Protein AF-A0A0D3AHA4-F1 (afdb_monomer_lite)

pLDDT: mean 90.98, std 5.02, range [73.38, 95.88]

Foldseek 3Di:
DFQPDDQPPPVADDPRTLLVVCVVCPQPNLVVSGDVVCVVVQPDVPRPSSVVSNVVSVVVNVVD

Radius of gyration: 11.91 Å; chains: 1; bounding box: 30×17×30 Å

Secondary structure (DSSP, 8-state):
--SS--TTSTT-BTTB-HHHHHHHHTTTTTTTTS-HHHHHHH--TT--HHHHHHHHHHHHHHH-

Sequence (64 aa):
MFSGKRPTDEMFGGDFTLRSSIRSALPEQVLDVADDLILHNGLRIGFPVAECLTKVLEVGLGCS

Organism: NCBI:txid109376

Structure (mmCIF, N/CA/C/O backbone):
data_AF-A0A0D3AHA4-F1
#
_entry.id   AF-A0A0D3AHA4-F1
#
loop_
_atom_site.group_PDB
_atom_site.id
_atom_site.type_symbol
_atom_site.label_atom_id
_atom_site.label_alt_id
_atom_site.label_comp_id
_atom_site.label_asym_id
_atom_site.label_entity_id
_atom_site.label_seq_id
_atom_site.pdbx_PDB_ins_code
_ato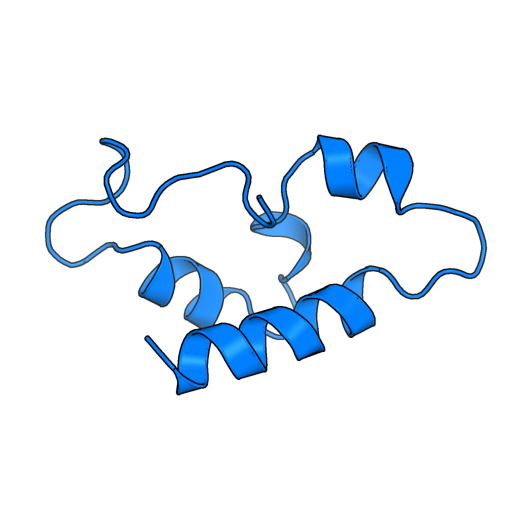m_site.Cartn_x
_atom_site.Cartn_y
_atom_site.Cartn_z
_atom_site.occupancy
_atom_site.B_iso_or_equiv
_atom_site.auth_seq_id
_atom_site.auth_comp_id
_atom_site.auth_asym_id
_atom_site.auth_atom_id
_atom_site.pdbx_PDB_model_num
ATOM 1 N N . MET A 1 1 ? 6.426 8.814 2.979 1.00 79.94 1 MET A N 1
ATOM 2 C CA . MET A 1 1 ? 6.228 7.842 1.879 1.00 79.94 1 MET A CA 1
ATOM 3 C C . MET A 1 1 ? 5.401 6.696 2.435 1.00 79.94 1 MET A C 1
ATOM 5 O O . MET A 1 1 ? 5.613 6.389 3.595 1.00 79.94 1 MET A O 1
ATOM 9 N N . PHE A 1 2 ? 4.459 6.108 1.686 1.00 89.06 2 PHE A N 1
ATOM 10 C CA . PHE A 1 2 ? 3.524 5.122 2.260 1.00 89.06 2 PHE A CA 1
ATOM 11 C C . PHE A 1 2 ? 4.185 3.832 2.741 1.00 89.06 2 PHE A C 1
ATOM 13 O O . PHE A 1 2 ? 3.771 3.311 3.762 1.00 89.06 2 PHE A O 1
ATOM 20 N N . SER A 1 3 ? 5.219 3.365 2.043 1.00 90.00 3 SER A N 1
ATOM 21 C CA . SER A 1 3 ? 5.994 2.169 2.394 1.00 90.00 3 SER A CA 1
ATOM 22 C C . SER A 1 3 ? 7.345 2.468 3.042 1.00 90.00 3 SER A C 1
ATOM 24 O O . SER A 1 3 ? 8.103 1.553 3.345 1.00 90.00 3 SER A O 1
ATOM 26 N N . GLY A 1 4 ? 7.721 3.745 3.137 1.00 92.38 4 GLY A N 1
ATOM 27 C CA . GLY A 1 4 ? 9.067 4.152 3.548 1.00 92.38 4 GLY A CA 1
ATOM 28 C C . GLY A 1 4 ? 10.188 3.803 2.568 1.00 92.38 4 GLY A C 1
ATOM 29 O O . GLY A 1 4 ? 11.332 4.172 2.818 1.00 92.38 4 GLY A O 1
ATOM 30 N N . LYS A 1 5 ? 9.890 3.114 1.455 1.00 92.25 5 LYS A N 1
ATOM 31 C CA . LYS A 1 5 ? 10.883 2.629 0.484 1.00 92.25 5 LYS A CA 1
ATOM 32 C C . LYS A 1 5 ? 10.727 3.272 -0.886 1.00 92.25 5 LYS A C 1
ATOM 34 O O . LYS A 1 5 ? 9.626 3.321 -1.441 1.00 92.25 5 LYS A O 1
ATOM 39 N N . ARG A 1 6 ? 11.838 3.709 -1.476 1.00 92.50 6 ARG A N 1
ATOM 40 C CA . ARG A 1 6 ? 11.870 4.227 -2.850 1.00 92.50 6 ARG A CA 1
ATOM 41 C C . ARG A 1 6 ? 11.824 3.066 -3.844 1.00 92.50 6 ARG A C 1
ATOM 43 O O . ARG A 1 6 ? 12.441 2.039 -3.579 1.00 92.50 6 ARG A O 1
ATOM 50 N N . PRO A 1 7 ? 11.216 3.238 -5.033 1.00 91.44 7 PRO A N 1
ATOM 51 C CA . PRO A 1 7 ? 11.253 2.221 -6.088 1.00 91.44 7 PRO A CA 1
ATOM 52 C C . PRO A 1 7 ? 12.668 1.783 -6.502 1.00 91.44 7 PRO A C 1
ATOM 54 O O . PRO A 1 7 ? 12.826 0.712 -7.070 1.00 91.44 7 PRO A O 1
ATOM 57 N N . THR A 1 8 ? 13.673 2.623 -6.241 1.00 93.56 8 THR A N 1
ATOM 58 C CA . THR A 1 8 ? 15.087 2.415 -6.580 1.00 93.56 8 THR A CA 1
ATOM 59 C C . THR A 1 8 ? 15.939 1.942 -5.399 1.00 93.56 8 THR A C 1
ATOM 61 O O . THR A 1 8 ? 17.162 1.946 -5.509 1.00 93.56 8 THR A O 1
ATOM 64 N N . ASP A 1 9 ? 15.345 1.645 -4.240 1.00 94.81 9 ASP A N 1
ATOM 65 C CA . ASP A 1 9 ? 16.111 1.080 -3.125 1.00 94.81 9 ASP A CA 1
ATOM 66 C C . ASP A 1 9 ? 16.622 -0.323 -3.494 1.00 94.81 9 ASP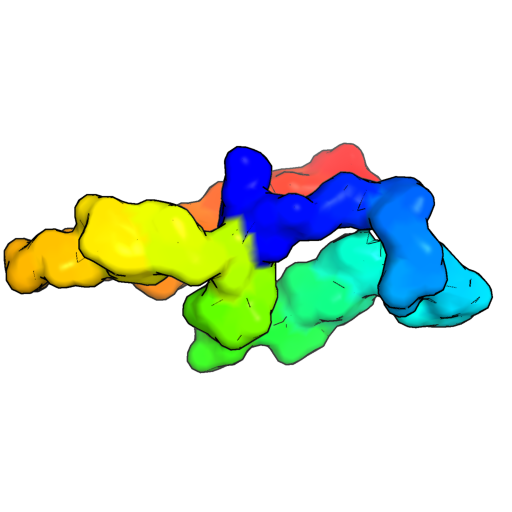 A C 1
ATOM 68 O O . ASP A 1 9 ? 15.917 -1.077 -4.158 1.00 94.81 9 ASP A O 1
ATOM 72 N N . GLU A 1 10 ? 17.819 -0.690 -3.022 1.00 95.38 10 GLU A N 1
ATOM 73 C CA . GLU A 1 10 ? 18.538 -1.918 -3.424 1.00 95.38 10 GLU A CA 1
ATOM 74 C C . GLU A 1 10 ? 17.747 -3.220 -3.228 1.00 95.38 10 GLU A C 1
ATOM 76 O O . GLU A 1 10 ? 17.998 -4.204 -3.920 1.00 95.38 10 GLU A O 1
ATOM 81 N N . MET A 1 11 ? 16.778 -3.240 -2.305 1.00 92.50 11 MET A N 1
ATOM 82 C CA . MET A 1 11 ? 15.910 -4.404 -2.092 1.00 92.50 11 MET A CA 1
ATOM 83 C C . MET A 1 11 ? 15.009 -4.710 -3.293 1.00 92.50 11 MET A C 1
ATOM 85 O O . MET A 1 11 ? 14.494 -5.820 -3.397 1.00 92.50 11 MET A O 1
ATOM 89 N N . PHE A 1 12 ? 14.785 -3.727 -4.166 1.00 94.06 12 PHE A N 1
ATOM 90 C CA . PHE A 1 12 ? 14.018 -3.875 -5.392 1.00 94.06 12 PHE A CA 1
ATOM 91 C C . PHE A 1 12 ? 14.982 -4.076 -6.560 1.00 94.06 12 PHE A C 1
ATOM 93 O O . PHE A 1 12 ? 15.761 -3.192 -6.913 1.00 94.06 12 PHE A O 1
ATOM 100 N N . GLY A 1 13 ? 14.925 -5.255 -7.171 1.00 92.38 13 GLY A N 1
ATOM 101 C CA . GLY A 1 13 ? 15.811 -5.659 -8.251 1.00 92.38 13 GLY A CA 1
ATOM 102 C C . GLY A 1 13 ? 15.264 -6.868 -9.001 1.00 92.38 13 GLY A C 1
ATOM 103 O O . GLY A 1 13 ? 14.487 -7.659 -8.463 1.00 92.38 13 GLY A O 1
ATOM 104 N N . GLY A 1 14 ? 15.669 -7.003 -10.266 1.00 90.44 14 GLY A N 1
ATOM 105 C CA . GLY A 1 14 ? 15.136 -8.030 -11.160 1.00 90.44 14 GLY A CA 1
ATOM 106 C C . GLY A 1 14 ? 13.612 -7.936 -11.264 1.00 90.44 14 GLY A C 1
ATOM 107 O O . GLY A 1 14 ? 13.070 -6.867 -11.538 1.00 90.44 14 GLY A O 1
ATOM 108 N N . ASP A 1 15 ? 12.933 -9.049 -10.995 1.00 90.38 15 ASP A N 1
ATOM 109 C CA . ASP A 1 15 ? 11.471 -9.145 -11.069 1.00 90.38 15 ASP A CA 1
ATOM 110 C C . ASP A 1 15 ? 10.756 -8.635 -9.803 1.00 90.38 15 ASP A C 1
ATOM 112 O O . ASP A 1 15 ? 9.531 -8.477 -9.799 1.00 90.38 15 ASP A O 1
ATOM 116 N N . PHE A 1 16 ? 11.495 -8.360 -8.721 1.00 94.75 16 PHE A N 1
ATOM 117 C CA . PHE A 1 16 ? 10.928 -7.862 -7.471 1.00 94.75 16 PHE A CA 1
ATOM 118 C C . PHE A 1 16 ? 10.985 -6.334 -7.413 1.00 94.75 16 PHE A C 1
ATOM 120 O O . PHE A 1 16 ? 12.044 -5.721 -7.310 1.00 94.75 16 PHE A O 1
ATOM 127 N N . THR A 1 17 ? 9.812 -5.709 -7.459 1.00 94.88 17 THR A N 1
ATOM 128 C CA . THR A 1 17 ? 9.638 -4.250 -7.510 1.00 94.88 17 THR A CA 1
ATOM 129 C C . THR A 1 17 ? 8.692 -3.767 -6.420 1.00 94.88 17 THR A C 1
ATOM 131 O O . THR A 1 17 ? 7.794 -4.510 -6.018 1.00 94.88 17 THR A O 1
ATOM 134 N N . LEU A 1 18 ? 8.789 -2.488 -6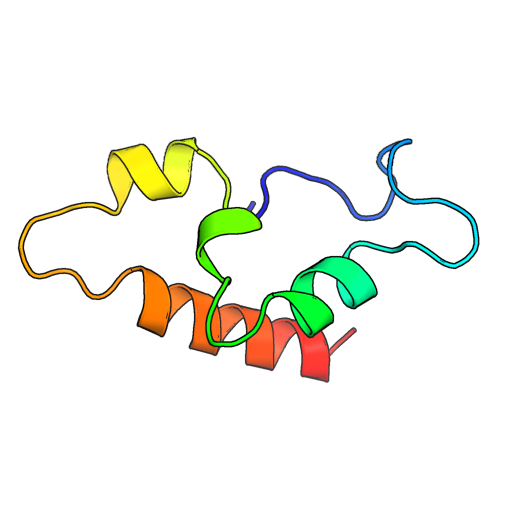.037 1.00 93.94 18 LEU A N 1
ATOM 135 C CA . LEU A 1 18 ? 7.829 -1.863 -5.119 1.00 93.94 18 LEU A CA 1
ATOM 136 C C . LEU A 1 18 ? 6.376 -2.061 -5.587 1.00 93.94 18 LEU A C 1
ATOM 138 O O . LEU A 1 18 ? 5.497 -2.357 -4.782 1.00 93.94 18 LEU A O 1
ATOM 142 N N . ARG A 1 19 ? 6.131 -1.969 -6.902 1.00 93.94 19 ARG A N 1
ATOM 143 C CA . ARG A 1 19 ? 4.815 -2.235 -7.494 1.00 93.94 19 ARG A CA 1
ATOM 144 C C . ARG A 1 19 ? 4.354 -3.667 -7.228 1.00 93.94 19 ARG A C 1
ATOM 146 O O . ARG A 1 19 ? 3.215 -3.870 -6.820 1.00 93.94 19 ARG A O 1
ATOM 153 N N . SER A 1 20 ? 5.216 -4.659 -7.466 1.00 94.81 20 SER A N 1
ATOM 154 C CA . SER A 1 20 ? 4.878 -6.064 -7.213 1.00 94.81 20 SER A CA 1
ATOM 155 C C . SER A 1 20 ? 4.637 -6.341 -5.729 1.00 94.81 20 SER A C 1
ATOM 157 O O . SER A 1 20 ? 3.693 -7.057 -5.415 1.00 94.81 20 SER A O 1
ATOM 159 N N . SER A 1 21 ? 5.405 -5.712 -4.831 1.00 94.19 21 SER A N 1
ATOM 160 C CA . SER A 1 21 ? 5.220 -5.825 -3.381 1.00 94.19 21 SER A CA 1
ATOM 161 C C . SER A 1 21 ? 3.864 -5.272 -2.947 1.00 94.19 21 SER A C 1
ATOM 163 O O . SER A 1 21 ? 3.116 -5.967 -2.269 1.00 94.19 21 SER A O 1
ATOM 165 N N . ILE A 1 22 ? 3.508 -4.061 -3.395 1.00 94.81 22 ILE A N 1
ATOM 166 C CA . ILE A 1 22 ? 2.207 -3.446 -3.094 1.00 94.81 22 ILE A CA 1
ATOM 167 C C . ILE A 1 22 ? 1.066 -4.297 -3.664 1.00 94.81 22 ILE A C 1
ATOM 169 O O . ILE A 1 22 ? 0.089 -4.558 -2.971 1.00 94.81 22 ILE A O 1
ATOM 173 N N . ARG A 1 23 ? 1.192 -4.767 -4.912 1.00 95.25 23 ARG A N 1
ATOM 174 C CA . ARG A 1 23 ? 0.165 -5.597 -5.559 1.00 95.25 23 ARG A CA 1
ATOM 175 C C . ARG A 1 23 ? -0.088 -6.905 -4.810 1.00 95.25 23 ARG A C 1
ATOM 177 O O . ARG A 1 23 ? -1.237 -7.311 -4.719 1.00 95.25 23 ARG A O 1
ATOM 184 N N . SER A 1 24 ? 0.955 -7.554 -4.299 1.00 95.06 24 SER A N 1
ATOM 185 C CA . SER A 1 24 ? 0.816 -8.800 -3.534 1.00 95.06 24 SER A CA 1
ATOM 186 C C . SER A 1 24 ? 0.264 -8.587 -2.124 1.00 95.06 24 SER A C 1
ATOM 188 O O . SER A 1 24 ? -0.242 -9.532 -1.531 1.00 95.06 24 SER A O 1
ATOM 190 N N . ALA A 1 25 ? 0.377 -7.372 -1.583 1.00 95.19 25 ALA A N 1
ATOM 191 C CA . ALA A 1 25 ? -0.075 -7.045 -0.237 1.00 95.19 25 ALA A CA 1
ATOM 192 C C . ALA A 1 25 ? -1.543 -6.594 -0.172 1.00 95.19 25 ALA A C 1
ATOM 194 O O . ALA A 1 25 ? -2.136 -6.584 0.902 1.00 95.19 25 ALA A O 1
ATOM 195 N N . LEU A 1 26 ? -2.143 -6.183 -1.290 1.00 94.00 26 LEU A N 1
ATOM 196 C CA . LEU A 1 26 ? -3.509 -5.669 -1.291 1.00 94.00 26 LEU A CA 1
ATOM 197 C C . LEU A 1 26 ? -4.570 -6.769 -1.461 1.00 94.00 26 LEU A C 1
ATOM 199 O O . LEU A 1 26 ? -4.375 -7.655 -2.294 1.00 94.00 26 LEU A O 1
ATOM 203 N N . PRO A 1 27 ? -5.746 -6.605 -0.818 1.00 90.69 27 PRO A N 1
ATOM 204 C CA . PRO A 1 27 ? -6.035 -5.658 0.271 1.00 90.69 27 PRO A CA 1
ATOM 205 C C . PRO A 1 27 ? -5.645 -6.173 1.673 1.00 90.69 27 PRO A C 1
ATOM 207 O O . PRO A 1 27 ? -5.541 -5.376 2.604 1.00 90.69 27 PRO A O 1
ATOM 210 N N . GLU A 1 28 ? -5.442 -7.481 1.858 1.00 91.44 28 GLU A N 1
ATOM 211 C CA . GLU A 1 28 ? -5.428 -8.114 3.188 1.00 91.44 28 GLU A CA 1
ATOM 212 C C . GLU A 1 28 ? -4.165 -7.832 4.016 1.00 91.44 28 GLU A C 1
ATOM 214 O O . GLU A 1 28 ? -4.222 -7.839 5.243 1.00 91.44 28 GLU A O 1
ATOM 219 N N . GLN A 1 29 ? -3.035 -7.575 3.359 1.00 94.56 29 GLN A N 1
ATOM 220 C CA . GLN A 1 29 ? -1.699 -7.417 3.953 1.00 94.5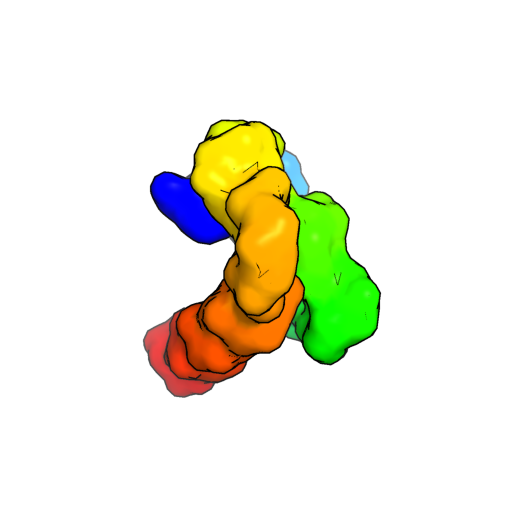6 29 GLN A CA 1
ATOM 221 C C . GLN A 1 29 ? -1.160 -5.987 3.774 1.00 94.56 29 GLN A C 1
ATOM 223 O O . GLN A 1 29 ? 0.041 -5.732 3.823 1.00 94.56 29 GLN A O 1
ATOM 228 N N . VAL A 1 30 ? -2.048 -5.009 3.567 1.00 94.06 30 VAL A N 1
ATOM 229 C CA . VAL A 1 30 ? -1.664 -3.623 3.251 1.00 94.06 30 VAL A CA 1
ATOM 230 C C . VAL A 1 30 ? -0.807 -2.959 4.337 1.00 94.06 30 VAL A C 1
ATOM 232 O O . VAL A 1 30 ? -0.005 -2.073 4.044 1.00 94.06 30 VAL A O 1
ATOM 235 N N . LEU A 1 31 ? -0.962 -3.387 5.592 1.00 93.44 31 LEU A N 1
ATOM 236 C CA . LEU A 1 31 ? -0.178 -2.879 6.716 1.00 93.44 31 LEU A CA 1
ATOM 237 C C . LEU A 1 31 ? 1.267 -3.392 6.694 1.00 93.44 31 LEU A C 1
ATOM 239 O O . LEU A 1 31 ? 2.150 -2.682 7.160 1.00 93.44 31 LEU A O 1
ATOM 243 N N . ASP A 1 32 ? 1.522 -4.556 6.093 1.00 93.56 32 ASP A N 1
ATOM 244 C CA . ASP A 1 32 ? 2.852 -5.184 6.053 1.00 93.56 32 ASP A CA 1
ATOM 245 C C . ASP A 1 32 ? 3.810 -4.456 5.100 1.00 93.56 32 ASP A C 1
ATOM 247 O O . ASP A 1 32 ? 5.031 -4.569 5.203 1.00 93.56 32 ASP A O 1
ATOM 251 N N . VAL A 1 33 ? 3.253 -3.694 4.155 1.00 93.06 33 VAL A N 1
ATOM 252 C CA . VAL A 1 33 ? 4.010 -2.859 3.213 1.00 93.06 33 VAL A CA 1
ATOM 253 C C . VAL A 1 33 ? 3.987 -1.380 3.586 1.00 93.06 33 VAL A C 1
ATOM 255 O O . VAL A 1 33 ? 4.525 -0.566 2.833 1.00 93.06 33 VAL A O 1
ATOM 258 N N . ALA A 1 34 ? 3.353 -1.021 4.705 1.00 93.06 34 ALA A N 1
ATOM 259 C CA . ALA A 1 34 ? 3.283 0.348 5.187 1.00 93.06 34 ALA A CA 1
ATOM 260 C C . ALA A 1 34 ? 4.545 0.733 5.973 1.00 93.06 34 ALA A C 1
ATOM 262 O O . ALA A 1 34 ? 5.206 -0.094 6.587 1.00 93.06 34 ALA A O 1
ATOM 263 N N . ASP A 1 35 ? 4.874 2.020 5.955 1.00 92.94 35 ASP A N 1
ATOM 264 C CA . ASP A 1 35 ? 5.932 2.602 6.773 1.00 92.94 35 ASP A CA 1
ATOM 265 C C . ASP A 1 35 ? 5.549 2.545 8.261 1.00 92.94 35 ASP A C 1
ATOM 267 O O . ASP A 1 35 ? 4.437 2.938 8.634 1.00 92.94 35 ASP A O 1
ATOM 271 N N . ASP A 1 36 ? 6.483 2.134 9.118 1.00 89.69 36 ASP A N 1
ATOM 272 C CA . ASP A 1 36 ? 6.272 2.058 10.567 1.00 89.69 36 ASP A CA 1
ATOM 273 C C . ASP A 1 36 ? 5.814 3.396 11.164 1.00 89.69 36 ASP A C 1
ATOM 275 O O . ASP A 1 36 ? 4.975 3.419 12.062 1.00 89.69 36 ASP A O 1
ATOM 279 N N . LEU A 1 37 ? 6.284 4.539 10.648 1.00 89.44 37 LEU A N 1
ATOM 280 C CA . LEU A 1 37 ? 5.843 5.861 11.102 1.00 89.44 37 LEU A CA 1
ATOM 281 C C . LEU A 1 37 ? 4.360 6.103 10.800 1.00 89.44 37 LEU A C 1
ATOM 283 O O . LEU A 1 37 ? 3.684 6.794 11.565 1.00 89.44 37 LEU A O 1
ATOM 287 N N . ILE A 1 38 ? 3.835 5.542 9.706 1.00 88.38 38 ILE A N 1
ATOM 288 C CA . ILE A 1 38 ? 2.404 5.610 9.384 1.00 88.38 38 ILE A CA 1
ATOM 289 C C . ILE A 1 38 ? 1.609 4.716 10.324 1.00 88.38 38 ILE A C 1
ATOM 291 O O . ILE A 1 38 ? 0.550 5.138 10.783 1.00 88.38 38 ILE A O 1
ATOM 295 N N . LEU A 1 39 ? 2.114 3.528 10.657 1.00 87.25 39 LEU A N 1
ATOM 296 C CA . LEU A 1 39 ? 1.467 2.660 11.638 1.00 87.25 39 LEU A CA 1
ATOM 297 C C . LEU A 1 39 ? 1.458 3.332 13.020 1.00 87.25 39 LEU A C 1
ATOM 299 O O . LEU A 1 39 ? 0.401 3.497 13.625 1.00 87.25 39 LEU A O 1
ATOM 303 N N . HIS A 1 40 ? 2.596 3.849 13.482 1.00 85.38 40 HIS A N 1
ATOM 304 C CA . HIS A 1 40 ? 2.705 4.520 14.777 1.00 85.38 40 HIS A CA 1
ATOM 305 C C . HIS A 1 40 ? 1.838 5.785 14.893 1.00 85.38 40 HIS A C 1
ATOM 307 O O . HIS A 1 40 ? 1.220 5.999 15.936 1.00 85.38 40 HIS A O 1
ATOM 313 N N . ASN A 1 41 ? 1.743 6.611 13.844 1.00 81.12 41 ASN A N 1
ATOM 314 C CA . ASN A 1 41 ? 0.926 7.834 13.882 1.00 81.12 41 ASN A CA 1
ATOM 315 C C . ASN A 1 41 ? -0.547 7.614 13.502 1.00 81.12 41 ASN A C 1
ATOM 317 O O . ASN A 1 41 ? -1.413 8.412 13.883 1.00 81.12 41 ASN A O 1
ATOM 321 N N . GLY A 1 42 ? -0.820 6.584 12.701 1.00 73.38 42 GLY A N 1
ATOM 322 C CA . GLY A 1 42 ? -2.113 6.302 12.084 1.00 73.38 42 GLY A CA 1
ATOM 323 C C . GLY A 1 42 ? -3.000 5.365 12.896 1.00 73.38 42 GLY A C 1
ATOM 324 O O . GLY A 1 42 ? -4.213 5.406 12.718 1.00 73.38 42 GLY A O 1
ATOM 325 N N . LEU A 1 43 ? -2.450 4.581 13.830 1.00 74.75 43 LEU A N 1
ATOM 326 C CA . LEU A 1 43 ? -3.209 3.705 14.736 1.00 74.75 43 LEU A CA 1
ATOM 327 C C . LEU A 1 43 ? -3.929 4.491 15.848 1.00 74.75 43 LEU A C 1
ATOM 329 O O . LEU A 1 43 ? -3.805 4.218 17.042 1.00 74.75 43 LEU A O 1
ATOM 333 N N . ARG A 1 44 ? -4.711 5.495 15.453 1.00 81.81 44 ARG A N 1
ATOM 334 C CA . ARG A 1 44 ? -5.660 6.174 16.334 1.00 81.81 44 ARG A CA 1
ATOM 335 C C . ARG A 1 44 ? -6.890 5.287 16.489 1.00 81.81 44 ARG A C 1
ATOM 337 O O . ARG A 1 44 ? -7.378 4.730 15.508 1.00 81.81 44 ARG A O 1
ATOM 344 N N . ILE A 1 45 ? -7.409 5.174 17.710 1.00 80.94 45 ILE A N 1
ATOM 345 C CA . ILE A 1 45 ? -8.612 4.380 17.994 1.00 80.94 45 ILE A CA 1
ATOM 346 C C . ILE A 1 45 ? -9.748 4.833 17.065 1.00 80.94 45 ILE A C 1
ATOM 348 O O . ILE A 1 45 ? -10.095 6.013 17.034 1.00 80.94 45 ILE A O 1
ATOM 352 N N . GLY A 1 46 ? -10.304 3.890 16.300 1.00 82.62 46 GLY A N 1
ATOM 353 C CA . GLY A 1 46 ? -11.401 4.133 15.358 1.00 82.62 46 GLY A CA 1
ATOM 354 C C . GLY A 1 46 ? -10.995 4.670 13.980 1.00 82.62 46 GLY A C 1
ATOM 355 O O . GLY A 1 46 ? -11.874 4.858 13.144 1.00 82.62 46 GLY A O 1
ATOM 356 N N . PHE A 1 47 ? -9.706 4.903 13.705 1.00 88.19 47 PHE A N 1
ATOM 357 C CA . PHE A 1 47 ? -9.249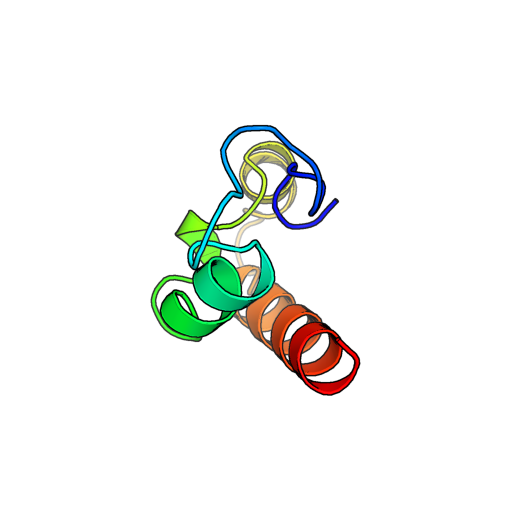 5.314 12.376 1.00 88.19 47 PHE A CA 1
ATOM 358 C C . PHE A 1 47 ? -8.964 4.093 11.477 1.00 88.19 47 PHE A C 1
ATOM 360 O O . PHE A 1 47 ? -8.135 3.254 11.841 1.00 88.19 47 PHE A O 1
ATOM 367 N N . PRO A 1 48 ? -9.594 3.976 10.292 1.00 90.38 48 PRO A N 1
ATOM 368 C CA . PRO A 1 48 ? -9.457 2.808 9.424 1.00 90.38 48 PRO A CA 1
ATOM 369 C C . PRO A 1 48 ? -8.197 2.899 8.543 1.00 90.38 48 PRO A C 1
ATOM 371 O O . PRO A 1 48 ? -8.274 2.978 7.317 1.00 90.38 48 PRO A O 1
ATOM 374 N N . VAL A 1 49 ? -7.009 2.890 9.160 1.00 90.50 49 VAL A N 1
ATOM 375 C CA . VAL A 1 49 ? -5.722 3.080 8.456 1.00 90.50 49 VAL A CA 1
ATOM 376 C C . VAL A 1 49 ? -5.519 2.098 7.296 1.00 90.50 49 VAL A C 1
ATOM 378 O O . VAL A 1 49 ? -5.074 2.509 6.226 1.00 90.50 49 VAL A O 1
ATOM 381 N N . ALA A 1 50 ? -5.908 0.832 7.468 1.00 91.94 50 ALA A N 1
ATOM 382 C CA . ALA A 1 50 ? -5.804 -0.186 6.424 1.00 91.94 50 ALA A CA 1
ATOM 383 C C . ALA A 1 50 ? -6.664 0.153 5.194 1.00 91.94 50 ALA A C 1
ATOM 385 O O . ALA A 1 50 ? -6.206 0.028 4.059 1.00 91.94 50 ALA A O 1
ATOM 386 N N . GLU A 1 51 ? -7.888 0.644 5.401 1.00 93.38 51 GLU A N 1
ATOM 387 C CA . GLU A 1 51 ? -8.789 1.024 4.311 1.00 93.38 51 GLU A CA 1
ATOM 388 C C . GLU A 1 51 ? -8.257 2.251 3.560 1.00 93.38 51 GLU A C 1
ATOM 390 O O . GLU A 1 51 ? -8.207 2.256 2.330 1.00 93.38 51 GLU A O 1
ATOM 395 N N . CYS A 1 52 ? -7.772 3.264 4.288 1.00 92.31 52 CYS A N 1
ATOM 396 C CA . CYS A 1 52 ? -7.151 4.439 3.676 1.00 92.31 52 CYS A CA 1
ATOM 397 C C . CYS A 1 52 ? -5.924 4.066 2.835 1.00 92.31 52 CYS A C 1
ATOM 399 O O . CYS A 1 52 ? -5.796 4.524 1.698 1.00 92.31 52 CYS A O 1
ATOM 401 N N . LEU A 1 53 ? -5.034 3.229 3.375 1.00 93.81 53 LEU A N 1
ATOM 402 C CA . LEU A 1 53 ? -3.853 2.763 2.653 1.00 93.81 53 LEU A CA 1
ATOM 403 C C . LEU A 1 53 ? -4.239 1.967 1.410 1.00 93.81 53 LEU A C 1
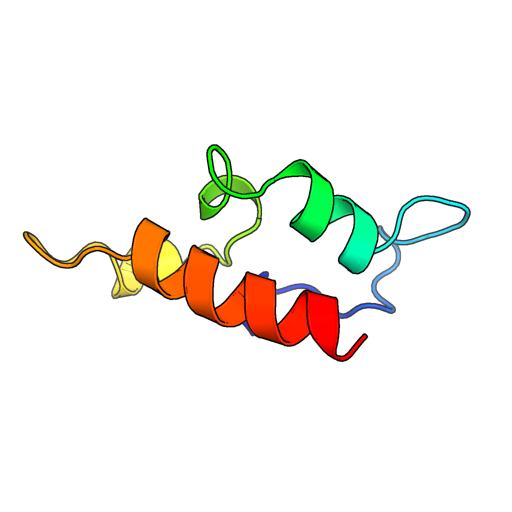ATOM 405 O O . LEU A 1 53 ? -3.684 2.222 0.344 1.00 93.81 53 LEU A O 1
ATOM 409 N N . THR A 1 54 ? -5.231 1.081 1.522 1.00 95.88 54 THR A N 1
ATOM 410 C CA . THR A 1 54 ? -5.754 0.303 0.391 1.00 95.88 54 THR A CA 1
ATOM 411 C C . THR A 1 54 ? -6.166 1.229 -0.745 1.00 95.88 54 THR A C 1
ATOM 413 O O . THR A 1 54 ? -5.648 1.110 -1.852 1.00 95.88 54 THR A O 1
ATOM 416 N N . LYS A 1 55 ? -7.005 2.233 -0.460 1.00 95.00 55 LYS A N 1
ATOM 417 C CA . LYS A 1 55 ? -7.493 3.175 -1.479 1.00 95.00 55 LYS A CA 1
ATOM 418 C C . LYS A 1 55 ? -6.375 3.961 -2.154 1.00 95.00 55 LYS A C 1
ATOM 420 O O . LYS A 1 55 ? -6.388 4.129 -3.370 1.00 95.00 55 LYS A O 1
ATOM 425 N N . VAL A 1 56 ? -5.403 4.452 -1.387 1.00 93.50 56 VAL A N 1
ATOM 426 C CA . VAL A 1 56 ? -4.303 5.241 -1.962 1.00 93.50 56 VAL A CA 1
ATOM 427 C C . VAL A 1 56 ? -3.366 4.367 -2.798 1.00 93.50 56 VAL A C 1
ATOM 429 O O . VAL A 1 56 ? -2.928 4.784 -3.872 1.00 93.50 56 VAL A O 1
ATOM 432 N N . LEU A 1 57 ? -3.076 3.149 -2.340 1.00 94.50 57 LEU A N 1
ATOM 433 C CA . LEU A 1 57 ? -2.209 2.217 -3.054 1.00 94.50 57 LEU A CA 1
ATOM 434 C C . LEU A 1 57 ? -2.871 1.669 -4.325 1.00 94.50 57 LEU A C 1
ATOM 436 O O . LEU A 1 57 ? -2.183 1.540 -5.334 1.00 94.50 57 LEU A O 1
ATOM 440 N N . GLU A 1 58 ? -4.187 1.434 -4.325 1.00 95.38 58 GLU A N 1
ATOM 441 C CA . GLU A 1 58 ? -4.959 1.094 -5.532 1.00 95.38 58 GLU A CA 1
ATOM 442 C C . GLU A 1 58 ? -4.807 2.168 -6.622 1.00 95.38 58 GLU A C 1
ATOM 444 O O . GLU A 1 58 ? -4.510 1.846 -7.774 1.00 95.38 58 GLU A O 1
ATOM 449 N N . VAL A 1 59 ? -4.935 3.451 -6.257 1.00 94.75 59 VAL A N 1
ATOM 450 C CA . VAL A 1 59 ? -4.716 4.572 -7.190 1.00 94.75 59 VAL A CA 1
ATOM 451 C C . VAL A 1 59 ? -3.274 4.581 -7.698 1.00 94.75 59 VAL A C 1
ATOM 453 O O . VAL A 1 59 ? -3.044 4.671 -8.902 1.00 94.75 59 VAL A O 1
ATOM 456 N N . GLY A 1 60 ? -2.295 4.440 -6.798 1.00 91.88 60 GLY A N 1
ATOM 457 C CA . GLY A 1 60 ? -0.879 4.401 -7.166 1.00 91.88 60 GLY A CA 1
ATOM 458 C C . GLY A 1 60 ? -0.543 3.267 -8.140 1.00 91.88 60 GLY A C 1
ATOM 459 O O . GLY A 1 60 ? 0.154 3.492 -9.127 1.00 91.88 60 GLY A O 1
ATOM 460 N N . LEU A 1 61 ? -1.089 2.067 -7.914 1.00 92.81 61 LEU A N 1
ATOM 461 C CA . LEU A 1 61 ? -0.921 0.919 -8.808 1.00 92.81 61 LEU A CA 1
ATOM 462 C C . LEU A 1 61 ? -1.539 1.139 -10.190 1.00 92.81 61 LEU A C 1
ATOM 464 O O . LEU A 1 61 ? -0.997 0.622 -11.169 1.00 92.81 61 LEU A O 1
ATOM 468 N N . GLY A 1 62 ? -2.652 1.873 -10.273 1.00 94.62 62 GLY A N 1
ATOM 469 C CA . GLY A 1 62 ? -3.299 2.223 -11.539 1.00 94.62 62 GLY A CA 1
ATOM 470 C C . GLY A 1 62 ? -2.521 3.249 -12.369 1.00 94.62 62 GLY A C 1
ATOM 471 O O . GLY A 1 62 ? -2.703 3.305 -13.582 1.00 94.62 62 GLY A O 1
ATOM 472 N N . CYS A 1 63 ? -1.649 4.040 -11.734 1.00 90.25 63 CYS A N 1
ATOM 473 C CA . CYS A 1 63 ? -0.865 5.089 -12.393 1.00 90.25 63 CYS A CA 1
ATOM 474 C C . CYS A 1 63 ? 0.614 4.733 -12.622 1.00 90.25 63 CYS A C 1
ATOM 476 O O . CYS A 1 63 ? 1.300 5.472 -13.328 1.00 90.25 63 CYS A O 1
ATOM 478 N N . SER A 1 64 ? 1.117 3.656 -12.007 1.00 80.31 64 SER A N 1
ATOM 479 C CA . SER A 1 64 ? 2.481 3.138 -12.221 1.00 80.31 64 SER A CA 1
ATOM 480 C C . SER A 1 64 ? 2.597 2.236 -13.440 1.00 80.31 64 SER A C 1
ATOM 482 O O . SER A 1 64 ? 1.562 1.653 -13.849 1.00 80.31 64 SER A O 1
#